Protein 2W8X (pdb70)

CATH classification: 4.10.410.10

Sequence (138 aa):
FNCNKREGPCSQRSSLCECDPNLQLGRHSDQLWHYNLRTNRRCERGGYRRDNCNSHSSSSSGACVMACERIHHHHHHFNCNKREGPCSQRSLCECDPNLQLGRHSDDQLWHYNLRTNRCERGGYRDNCNSHSSSSGACVMACERI

B-factor: mean 17.54, std 9.81, range [2.0, 58.91]

Organism: Rhipicephalus appendiculatus (NCBI:txid34631)

Solvent-accessible surface area: 7976 Å² total; per-residue (Å²): 128,54,23,31,30,149,139,9,93,18,50,76,120,0,36,1,35,3,71,30,114,81,137,47,36,193,94,8,102,116,6,46,35,1,50,90,228,71,26,110,14,79,185,7,3,42,66,12,0,0,0,6,13,11,8,40,10,6,0,46,15,19,0,37,148,48,13,112,146,114,78,216,126,50,21,23,27,135,129,9,70,19,53,86,131,0,37,18,88,2,72,28,11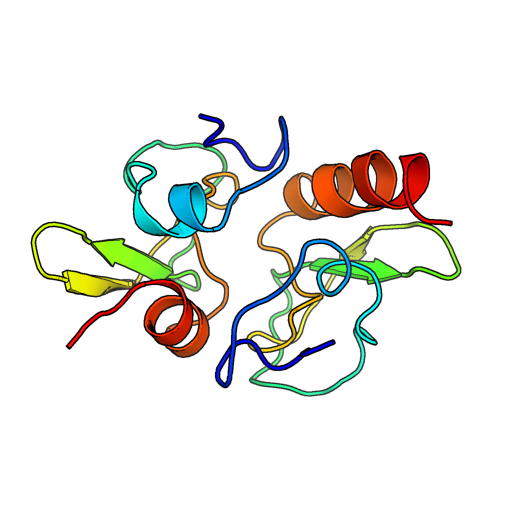1,74,141,44,35,167,91,33,90,70,6,50,28,16,35,116,222,74,17,134,19,68,142,4,2,44,86,11,0,0,1,5,13,7,13,47,17,5,0,65,84,38,12,56,168,212

Foldseek 3Di:
DDFFQVVDDADLCQLAPFDQPPQRADKDQQKWFHDNVVLAIDTIGHPGTSRIHNHRVRSCCSGSNPCVVDPD/DDFFQVPDDADLCQLAPPDQPPQHADKDQQKWFADPVVLAIDGMGRVGTSRIHNHRVRSCVSTRDD

InterPro domains:
  IPR036880 Pancreatic trypsin inhibitor Kunitz domain superfamily [G3DSA:4.10.410.10] (34-98)
  IPR036880 Pancreatic trypsin inhibitor Kunitz domain superfamily [SSF57362] (46-97)

Radius of gyration: 13.28 Å; Cα contacts (8 Å, |Δi|>4): 392; chains: 2; bounding box: 31×29×38 Å

Nearest PDB structures (foldseek):
  2w8x-assembly1_A  TM=1.014E+00  e=1.067E-16  Rhipicephalus appendiculatus
  2w8x-assembly1_B  TM=9.863E-01  e=1.102E-13  Rhipicephalus appendiculatus
  5ezd-assembly2_B  TM=7.928E-01  e=6.388E-03  Homo sapiens
  8vc3-assembly1_A  TM=6.195E-01  e=8.890E-03  Dendroaspis angusticeps
  2w8x-assembly1_B  TM=1.015E+00  e=1.297E-15  Rhipicephalus appendiculatus

Structure (mmCIF, N/CA/C/O backbone):
data_2W8X
#
_entry.id   2W8X
#
_cell.length_a   57.349
_cell.length_b   65.687
_cell.length_c   38.472
_cell.angle_alpha   90.00
_cell.angle_beta   90.00
_cell.angle_gamma   90.00
#
_symmetry.space_group_name_H-M   'P 21 21 2'
#
loop_
_entity.id
_entity.type
_entity.pdbx_description
1 polymer 'ION-CHANNEL MODULATOR RAKLP'
2 non-polymer GLYCEROL
3 non-polymer 'ACETATE ION'
4 non-polymer IMIDAZOLE
5 water water
#
loop_
_atom_site.group_PDB
_atom_site.id
_atom_site.type_symbol
_atom_site.label_atom_id
_atom_site.label_alt_id
_atom_site.label_comp_id
_atom_site.label_asym_id
_atom_site.label_entity_id
_atom_site.label_seq_id
_atom_site.pdbx_PDB_ins_code
_atom_site.Cartn_x
_atom_site.Cartn_y
_atom_site.Cartn_z
_atom_site.occupancy
_atom_site.B_iso_or_equiv
_atom_site.auth_seq_id
_atom_site.auth_comp_id
_atom_site.auth_asym_id
_atom_site.auth_atom_id
_atom_site.pdbx_PDB_model_num
ATOM 1 N N . PHE A 1 1 ? 19.457 -5.106 -11.940 1.00 23.12 11 PHE A N 1
ATOM 2 C CA . PHE A 1 1 ? 19.741 -4.059 -10.933 1.00 21.28 11 PHE A CA 1
ATOM 3 C C . PHE A 1 1 ? 19.019 -4.381 -9.605 1.00 18.63 11 PHE A C 1
ATOM 4 O O . PHE A 1 1 ? 18.022 -5.090 -9.546 1.00 18.21 11 PHE A O 1
ATOM 12 N N . ASN A 1 2 ? 19.554 -3.818 -8.545 1.00 16.50 12 ASN A N 1
ATOM 13 C CA . ASN A 1 2 ? 18.943 -3.914 -7.209 1.00 13.71 12 ASN A CA 1
ATOM 14 C C . ASN A 1 2 ? 17.673 -3.098 -7.116 1.00 12.42 12 ASN A C 1
ATOM 15 O O . ASN A 1 2 ? 17.614 -1.984 -7.634 1.00 12.70 12 ASN A O 1
ATOM 20 N N . CYS A 1 3 ? 16.687 -3.645 -6.418 1.00 10.68 13 CYS A N 1
ATOM 21 C CA . CYS A 1 3 ? 15.465 -2.944 -6.058 1.00 10.80 13 CYS A CA 1
ATOM 22 C C . CYS A 1 3 ? 15.212 -2.790 -4.555 1.00 10.28 13 CYS A C 1
ATOM 23 O O . CYS A 1 3 ? 14.222 -2.183 -4.171 1.00 9.93 13 CYS A O 1
ATOM 26 N N . ASN A 1 4 ? 16.046 -3.412 -3.719 1.00 9.91 14 ASN A N 1
ATOM 27 C CA . ASN A 1 4 ? 15.859 -3.384 -2.273 1.00 9.78 14 ASN A CA 1
ATOM 28 C C . ASN A 1 4 ? 16.808 -2.342 -1.672 1.00 10.91 14 ASN A C 1
ATOM 29 O O . ASN A 1 4 ? 18.012 -2.588 -1.567 1.00 10.79 14 ASN A O 1
ATOM 34 N N . LYS A 1 5 ? 16.226 -1.202 -1.295 1.00 11.51 15 LYS A N 1
ATOM 35 C CA . LYS A 1 5 ? 16.953 -0.087 -0.683 1.00 13.13 15 LYS A CA 1
ATOM 36 C C . LYS A 1 5 ? 17.682 -0.410 0.580 1.00 13.99 15 LYS A C 1
ATOM 37 O O . LYS A 1 5 ? 18.623 0.304 0.941 1.00 14.00 15 LYS A O 1
ATOM 43 N N . ARG A 1 6 ? 17.214 -1.427 1.302 1.00 14.93 16 ARG A N 1
ATOM 44 C CA . ARG A 1 6 ? 17.871 -1.859 2.540 1.00 17.80 16 ARG A CA 1
ATOM 45 C C . ARG A 1 6 ? 19.091 -2.650 2.298 1.00 18.13 16 ARG A C 1
ATOM 46 O O . ARG A 1 6 ? 19.945 -2.732 3.192 1.00 21.28 16 ARG A O 1
ATOM 54 N N . GLU A 1 7 ? 19.182 -3.294 1.139 1.00 16.65 17 GLU A N 1
ATOM 55 C CA . GLU A 1 7 ? 20.262 -4.234 0.871 1.00 17.72 17 GLU A CA 1
ATOM 56 C C . GLU A 1 7 ? 21.347 -3.714 -0.081 1.00 17.32 17 GLU A C 1
ATOM 57 O O . GLU A 1 7 ? 22.456 -4.284 -0.160 1.00 19.72 17 GLU A O 1
ATOM 63 N N . GLY A 1 8 ? 21.096 -2.594 -0.752 1.00 16.57 18 GLY A N 1
ATOM 64 C CA . GLY A 1 8 ? 22.055 -1.995 -1.645 1.00 16.85 18 GLY A CA 1
ATOM 65 C C . GLY A 1 8 ? 21.592 -0.679 -2.229 1.00 17.41 18 GLY A C 1
ATOM 66 O O . GLY A 1 8 ? 20.502 -0.248 -1.940 1.00 16.13 18 GLY A O 1
ATOM 67 N N . PRO A 1 9 ? 22.440 -0.033 -3.029 1.00 19.16 19 PRO A N 1
ATOM 68 C CA . PRO A 1 9 ? 22.070 1.244 -3.591 1.00 19.39 19 PRO A CA 1
ATOM 69 C C . PRO A 1 9 ? 21.071 1.137 -4.708 1.00 17.42 19 PRO A C 1
ATOM 70 O O . PRO A 1 9 ? 20.850 0.058 -5.261 1.00 17.89 19 PRO A O 1
ATOM 74 N N . CYS A 1 10 ? 20.464 2.277 -5.017 1.00 15.94 20 CYS A N 1
ATOM 75 C CA . CYS A 1 10 ? 19.503 2.358 -6.082 1.00 15.55 20 CYS A CA 1
ATOM 76 C C . CYS A 1 10 ? 20.090 3.133 -7.209 1.00 15.89 20 CYS A C 1
ATOM 77 O O . CYS A 1 10 ? 20.355 4.328 -7.084 1.00 17.62 20 CYS A O 1
ATOM 80 N N . SER A 1 11 ? 20.228 2.480 -8.337 1.00 15.34 21 SER A N 1
ATOM 81 C CA . SER A 1 11 ? 20.661 3.165 -9.549 1.00 16.15 21 SER A CA 1
ATOM 82 C C . SER A 1 11 ? 19.565 4.066 -10.086 1.00 16.47 21 SER A C 1
ATOM 83 O O . SER A 1 11 ? 18.389 3.923 -9.747 1.00 14.35 21 SER A O 1
ATOM 86 N N . GLN A 1 12 ? 19.937 4.963 -11.004 1.00 17.64 22 GLN A N 1
ATOM 87 C CA . GLN A 1 12 ? 18.946 5.824 -11.619 1.00 17.91 22 GLN A CA 1
ATOM 88 C C . GLN A 1 12 ? 17.886 5.007 -12.375 1.00 17.44 22 GLN A C 1
ATOM 89 O O . GLN A 1 12 ? 16.697 5.367 -12.344 1.00 17.85 22 GLN A O 1
ATOM 95 N N . ARG A 1 13 ? 18.270 3.865 -12.976 1.00 15.67 23 ARG A N 1
ATOM 96 C CA . ARG A 1 13 ? 17.317 2.976 -13.619 1.00 15.26 23 ARG A CA 1
ATOM 97 C C . ARG A 1 13 ? 16.338 2.343 -12.602 1.00 13.19 23 ARG A C 1
ATOM 98 O O . ARG A 1 13 ? 15.152 2.262 -12.873 1.00 13.36 23 ARG A O 1
ATOM 106 N N A SER A 1 14 ? 16.849 1.924 -11.453 0.50 11.57 24 SER A N 1
ATOM 107 N N B SER A 1 14 ? 16.863 1.903 -11.457 0.50 12.62 24 SER A N 1
ATOM 108 C CA A SER A 1 14 ? 16.050 1.214 -10.471 0.50 10.14 24 SER A CA 1
ATOM 109 C CA B SER A 1 14 ? 16.080 1.237 -10.412 0.50 12.13 24 SER A CA 1
ATOM 110 C C A SER A 1 14 ? 14.921 2.080 -9.905 0.50 9.91 24 SER A C 1
ATOM 111 C C B SER A 1 14 ? 14.911 2.085 -9.941 0.50 10.96 24 SER A C 1
ATOM 112 O O A SER A 1 14 ? 13.881 1.561 -9.529 0.50 9.68 24 SER A O 1
ATOM 113 O O B SER A 1 14 ? 13.849 1.563 -9.635 0.50 10.59 24 SER A O 1
ATOM 118 N N . LEU A 1 15 ? 15.134 3.396 -9.861 1.00 9.94 25 LEU A N 1
ATOM 119 C CA . LEU A 1 15 ? 14.112 4.351 -9.409 1.00 9.98 25 LEU A CA 1
ATOM 120 C C . LEU A 1 15 ? 12.814 4.270 -10.212 1.00 9.71 25 LEU A C 1
ATOM 121 O O . LEU A 1 15 ? 11.743 4.611 -9.717 1.00 9.55 25 LEU A O 1
ATOM 126 N N . CYS A 1 16 ? 12.916 3.838 -11.465 1.00 10.23 26 CYS A N 1
ATOM 127 C CA . CYS A 1 16 ? 11.821 3.891 -12.402 1.00 10.23 26 CYS A CA 1
ATOM 128 C C . CYS A 1 16 ? 11.408 2.524 -12.961 1.00 11.00 26 CYS A C 1
ATOM 129 O O . CYS A 1 16 ? 10.242 2.335 -13.335 1.00 12.37 26 CYS A O 1
ATOM 132 N N . GLU A 1 17 ? 12.345 1.575 -12.993 1.00 11.06 27 GLU A N 1
ATOM 133 C CA . GLU A 1 17 ? 12.119 0.275 -13.600 1.00 11.72 27 GLU A CA 1
ATOM 134 C C . GLU A 1 17 ? 11.827 -0.851 -12.588 1.00 11.48 27 GLU A C 1
ATOM 135 O O . GLU A 1 17 ? 11.331 -1.915 -12.966 1.00 12.01 27 GLU A O 1
ATOM 141 N N . CYS A 1 18 ? 12.167 -0.649 -11.319 1.00 10.01 28 CYS A N 1
ATOM 142 C CA . CYS A 1 18 ? 11.747 -1.593 -10.284 1.00 9.87 28 CYS A CA 1
ATOM 143 C C . CYS A 1 18 ? 10.234 -1.672 -10.246 1.00 10.02 28 CYS A C 1
ATOM 144 O O . CYS A 1 18 ? 9.579 -0.652 -10.314 1.00 10.75 28 CYS A O 1
ATOM 147 N N . ASP A 1 19 ? 9.684 -2.878 -10.155 1.00 9.40 29 ASP A N 1
ATOM 148 C CA . ASP A 1 19 ? 8.238 -3.065 -10.061 1.00 9.93 29 ASP A CA 1
ATOM 149 C C . ASP A 1 19 ? 7.730 -2.395 -8.805 1.00 9.80 29 ASP A C 1
ATOM 150 O O . ASP A 1 19 ? 8.117 -2.775 -7.712 1.00 9.58 29 ASP A O 1
ATOM 155 N N . PRO A 1 20 ? 6.862 -1.372 -8.954 1.00 10.37 30 PRO A N 1
ATOM 156 C CA . PRO A 1 20 ? 6.420 -0.624 -7.765 1.00 10.96 30 PRO A CA 1
ATOM 157 C C . PRO A 1 20 ? 5.544 -1.407 -6.811 1.00 10.69 30 PRO A C 1
ATOM 158 O O . PRO A 1 20 ? 5.363 -1.006 -5.659 1.00 11.21 30 PRO A O 1
ATOM 162 N N . ASN A 1 21 ? 5.042 -2.551 -7.275 1.00 11.22 31 ASN A N 1
ATOM 163 C CA . ASN A 1 21 ? 4.240 -3.442 -6.473 1.00 11.50 31 ASN A CA 1
ATOM 164 C C . ASN A 1 21 ? 5.049 -4.409 -5.630 1.00 11.11 31 ASN A C 1
ATOM 165 O O . ASN A 1 21 ? 4.452 -5.139 -4.820 1.00 12.57 31 ASN A O 1
ATOM 170 N N . LEU A 1 22 ? 6.394 -4.434 -5.789 1.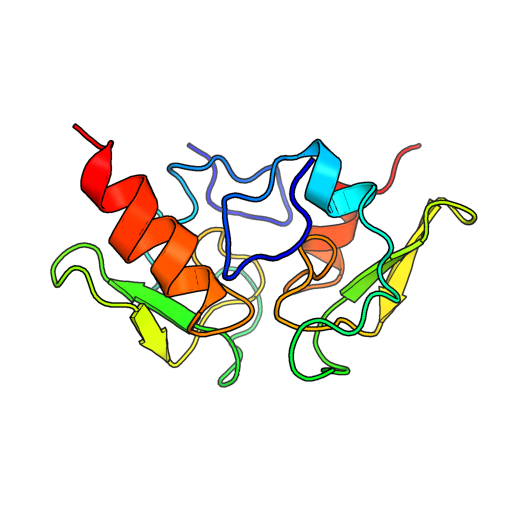00 10.29 32 LEU A N 1
ATOM 171 C CA . LEU A 1 22 ? 7.230 -5.271 -4.947 1.00 10.43 32 LEU A CA 1
ATOM 172 C C . LEU A 1 22 ? 7.177 -4.755 -3.500 1.00 9.93 32 LEU A C 1
ATOM 173 O O . LEU A 1 22 ? 7.534 -3.599 -3.222 1.00 9.82 32 LEU A O 1
ATOM 178 N N . GLN A 1 23 ? 6.747 -5.616 -2.597 1.00 9.84 33 GLN A N 1
ATOM 179 C CA . GLN A 1 23 ? 6.401 -5.279 -1.207 1.00 10.98 33 GLN A CA 1
ATOM 180 C C . GLN A 1 23 ? 7.632 -5.316 -0.321 1.00 10.43 33 GLN A C 1
ATOM 181 O O . GLN A 1 23 ? 7.767 -6.110 0.611 1.00 11.80 33 GLN A O 1
ATOM 187 N N . LEU A 1 24 ? 8.554 -4.409 -0.641 1.00 10.43 34 LEU A N 1
ATOM 188 C CA . LEU A 1 24 ? 9.808 -4.270 0.066 1.00 10.62 34 LEU A CA 1
ATOM 189 C C . LEU A 1 24 ? 9.686 -3.136 1.080 1.00 10.49 34 LEU A C 1
ATOM 190 O O . LEU A 1 24 ? 9.597 -1.949 0.700 1.00 10.38 34 LEU A O 1
ATOM 195 N N . GLY A 1 25 ? 9.647 -3.513 2.353 1.00 10.74 35 GLY A N 1
ATOM 196 C CA . GLY A 1 25 ? 9.343 -2.595 3.422 1.00 10.99 35 GLY A CA 1
ATOM 197 C C . GLY A 1 25 ? 7.876 -2.259 3.530 1.00 11.20 35 GLY A C 1
ATOM 198 O O . GLY A 1 25 ? 7.033 -2.681 2.705 1.00 13.17 35 GLY A O 1
ATOM 199 N N . ARG A 1 26 ? 7.549 -1.511 4.561 1.00 11.03 36 ARG A N 1
ATOM 200 C CA . ARG A 1 26 ? 6.149 -1.178 4.833 1.00 11.87 36 ARG A CA 1
ATOM 201 C C . ARG A 1 26 ? 5.608 -0.204 3.786 1.00 10.38 36 ARG A C 1
ATOM 202 O O . ARG A 1 26 ? 6.316 0.687 3.316 1.00 10.47 36 ARG A O 1
ATOM 210 N N . HIS A 1 27 ? 4.354 -0.379 3.424 1.00 9.85 37 HIS A N 1
ATOM 211 C CA . HIS A 1 27 ? 3.675 0.550 2.563 1.00 9.07 37 HIS A CA 1
ATOM 212 C C . HIS A 1 27 ? 3.514 1.904 3.252 1.00 9.01 37 HIS A C 1
ATOM 213 O O . HIS A 1 27 ? 3.257 1.975 4.460 1.00 10.43 37 HIS A O 1
ATOM 220 N N . SER A 1 28 ? 3.613 2.965 2.467 1.00 8.70 38 SER A N 1
ATOM 221 C CA . SER A 1 28 ? 3.247 4.324 2.895 1.00 9.65 38 SER A CA 1
ATOM 222 C C . SER A 1 28 ? 2.351 5.005 1.889 1.00 9.78 38 SER A C 1
ATOM 223 O O . SER A 1 28 ? 2.671 5.072 0.696 1.00 10.31 38 SER A O 1
ATOM 226 N N . ASP A 1 29 ? 1.230 5.544 2.369 1.00 10.66 39 ASP A N 1
ATOM 227 C CA . ASP A 1 29 ? 0.306 6.249 1.486 1.00 10.99 39 ASP A CA 1
ATOM 228 C C . ASP A 1 29 ? 0.927 7.525 0.943 1.00 10.35 39 ASP A C 1
ATOM 229 O O . ASP A 1 29 ? 0.554 7.975 -0.13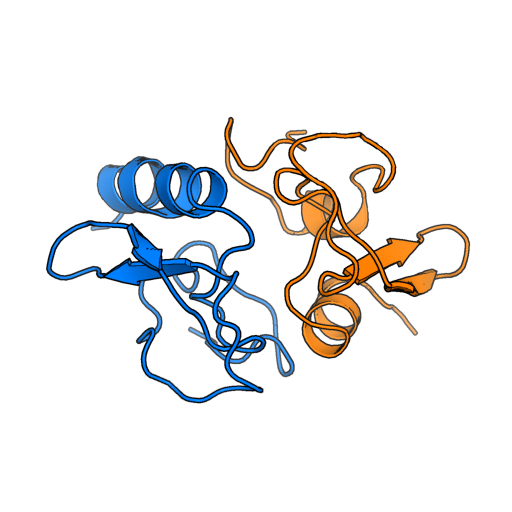8 1.00 11.85 39 ASP A O 1
ATOM 234 N N . GLN A 1 30 ? 1.860 8.121 1.695 1.00 10.49 40 GLN A N 1
ATOM 235 C CA . GLN A 1 30 ? 2.403 9.434 1.353 1.00 10.74 40 GLN A CA 1
ATOM 236 C C . GLN A 1 30 ? 3.604 9.400 0.413 1.00 9.29 40 GLN A C 1
ATOM 237 O O . GLN A 1 30 ? 4.070 10.455 -0.046 1.00 11.44 40 GLN A O 1
ATOM 243 N N . LEU A 1 31 ? 4.114 8.200 0.132 1.00 8.19 41 LEU A N 1
ATOM 244 C CA . LEU A 1 31 ? 5.136 8.046 -0.896 1.00 8.10 41 LEU A CA 1
ATOM 245 C C . LEU A 1 31 ? 4.454 8.003 -2.264 1.00 8.88 41 LEU A C 1
ATOM 246 O O . LEU A 1 31 ? 3.245 7.895 -2.344 1.00 10.24 41 LEU A O 1
ATOM 251 N N . TRP A 1 32 ? 5.258 8.085 -3.324 1.00 9.10 42 TRP A N 1
ATOM 252 C CA . TRP A 1 32 ? 4.821 7.958 -4.704 1.00 8.66 42 TRP A CA 1
ATOM 253 C C . TRP A 1 32 ? 5.624 6.875 -5.426 1.00 7.75 42 TRP A C 1
ATOM 254 O O . TRP A 1 32 ? 6.721 6.492 -4.988 1.00 8.62 42 TRP A O 1
ATOM 265 N N . HIS A 1 33 ? 5.093 6.388 -6.544 1.00 7.75 43 HIS A N 1
ATOM 266 C CA . HIS A 1 33 ? 5.785 5.413 -7.364 1.00 8.44 43 HIS A CA 1
ATOM 267 C C . HIS A 1 33 ? 5.570 5.739 -8.821 1.00 8.35 43 HIS A C 1
ATOM 268 O O . HIS A 1 33 ? 4.584 6.381 -9.203 1.00 10.41 43 HIS A O 1
ATOM 275 N N . TYR A 1 34 ? 6.487 5.265 -9.639 1.00 8.35 44 TYR A N 1
ATOM 276 C CA . TYR A 1 34 ? 6.382 5.426 -11.080 1.00 8.34 44 TYR A CA 1
ATOM 277 C C . TYR A 1 34 ? 5.797 4.192 -11.755 1.00 9.45 44 TYR A C 1
ATOM 278 O O . TYR A 1 34 ? 6.254 3.070 -11.505 1.00 10.36 44 TYR A O 1
ATOM 287 N N . ASN A 1 35 ? 4.806 4.425 -12.635 1.00 10.42 45 ASN A N 1
ATOM 288 C CA . ASN A 1 35 ? 4.206 3.386 -13.495 1.00 11.69 45 ASN A CA 1
ATOM 289 C C . ASN A 1 35 ? 4.829 3.536 -14.870 1.00 13.13 45 ASN A C 1
ATOM 290 O O . ASN A 1 35 ? 4.504 4.460 -15.642 1.00 13.36 45 ASN A O 1
ATOM 295 N N . LEU A 1 36 ? 5.748 2.619 -15.175 1.00 15.32 46 LEU A N 1
ATOM 296 C CA . LEU A 1 36 ? 6.514 2.651 -16.398 1.00 16.57 46 LEU A CA 1
ATOM 297 C C . LEU A 1 36 ? 5.599 2.440 -17.609 1.00 17.97 46 LEU A C 1
ATOM 298 O O . LEU A 1 36 ? 5.823 3.064 -18.652 1.00 19.12 46 LEU A O 1
ATOM 303 N N . ARG A 1 37 ? 4.555 1.635 -17.463 1.00 18.70 47 ARG A N 1
ATOM 304 C CA . ARG A 1 37 ? 3.648 1.344 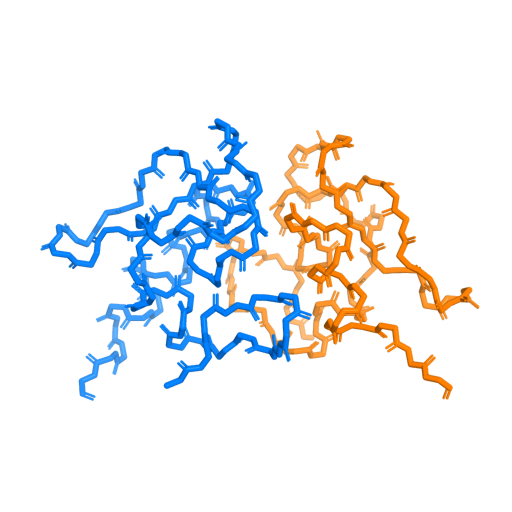-18.613 1.00 19.88 47 ARG A CA 1
ATOM 305 C C . ARG A 1 37 ? 2.880 2.589 -19.071 1.00 19.62 47 ARG A C 1
ATOM 306 O O . ARG A 1 37 ? 2.705 2.821 -20.276 1.00 21.09 47 ARG A O 1
ATOM 314 N N . THR A 1 38 ? 2.462 3.416 -18.127 1.00 17.10 48 THR A N 1
ATOM 315 C CA . THR A 1 38 ? 1.733 4.649 -18.415 1.00 16.43 48 THR A CA 1
ATOM 316 C C . THR A 1 38 ? 2.585 5.930 -18.414 1.00 15.67 48 THR A C 1
ATOM 317 O O . THR A 1 38 ? 2.071 7.012 -18.764 1.00 17.21 48 THR A O 1
ATOM 321 N N . ASN A 1 39 ? 3.867 5.814 -18.041 1.00 14.48 49 ASN A N 1
ATOM 322 C CA . ASN A 1 39 ? 4.759 6.967 -17.859 1.00 13.63 49 ASN A CA 1
ATOM 323 C C . ASN A 1 39 ? 4.127 8.005 -16.932 1.00 13.61 49 ASN A C 1
ATOM 324 O O . ASN A 1 39 ? 4.094 9.199 -17.250 1.00 13.38 49 ASN A O 1
ATOM 329 N N A ARG A 1 40 ? 3.662 7.550 -15.771 0.50 13.60 50 ARG A N 1
ATOM 330 N N B ARG A 1 40 ? 3.642 7.550 -15.777 0.50 13.70 50 ARG A N 1
ATOM 331 C CA A ARG A 1 40 ? 3.001 8.427 -14.824 0.50 13.85 50 ARG A CA 1
ATOM 332 C CA B ARG A 1 40 ? 2.979 8.426 -14.820 0.50 14.01 50 ARG A CA 1
ATOM 333 C C A ARG A 1 40 ? 3.381 8.075 -13.396 0.50 12.40 50 ARG A C 1
ATOM 334 C C B ARG A 1 40 ? 3.378 8.075 -13.397 0.50 12.49 50 ARG A C 1
ATOM 335 O O A ARG A 1 40 ? 3.425 6.897 -13.007 0.50 12.15 50 ARG A O 1
ATOM 336 O O B ARG A 1 40 ? 3.424 6.898 -13.008 0.50 12.24 50 ARG A O 1
ATOM 351 N N . CYS A 1 41 ? 3.650 9.114 -12.619 1.00 11.51 51 CYS A N 1
ATOM 352 C CA . CYS A 1 41 ? 3.838 8.984 -11.180 1.00 11.56 51 CYS A CA 1
ATOM 353 C C . CYS A 1 41 ? 2.473 8.932 -10.515 1.00 11.46 51 CYS A C 1
ATOM 354 O O . CYS A 1 41 ? 1.558 9.710 -10.839 1.00 14.70 51 CYS A O 1
ATOM 357 N N . GLU A 1 42 ? 2.339 7.992 -9.601 1.00 10.87 52 GLU A N 1
ATOM 358 C CA . GLU A 1 42 ? 1.096 7.737 -8.897 1.00 10.82 52 GLU A CA 1
ATOM 359 C C . GLU A 1 42 ? 1.330 7.622 -7.399 1.00 9.67 52 GLU A C 1
ATOM 360 O O . GLU A 1 42 ? 2.435 7.447 -6.935 1.00 9.65 52 GLU A O 1
ATOM 366 N N . ARG A 1 43 ? 0.247 7.716 -6.639 1.00 9.32 53 ARG A N 1
ATOM 367 C CA . ARG A 1 43 ? 0.324 7.704 -5.211 1.00 9.39 53 ARG A CA 1
ATOM 368 C C . ARG A 1 43 ? 0.613 6.325 -4.637 1.00 8.63 53 ARG A C 1
ATOM 369 O O . ARG A 1 43 ? 0.150 5.305 -5.186 1.00 9.22 53 ARG A O 1
ATOM 377 N N . GLY A 1 44 ? 1.293 6.330 -3.483 1.00 8.30 54 GLY A N 1
ATOM 378 C CA . GLY A 1 44 ? 1.640 5.149 -2.706 1.00 7.03 54 GLY A CA 1
ATOM 379 C C . GLY A 1 44 ? 3.021 4.647 -3.055 1.00 7.14 54 GLY A C 1
ATOM 380 O O . GLY A 1 44 ? 3.491 4.759 -4.199 1.00 8.43 54 GLY A O 1
ATOM 381 N N . GLY A 1 45 ? 3.680 4.054 -2.073 1.00 7.56 55 GLY A N 1
ATOM 382 C CA . GLY A 1 45 ? 4.944 3.319 -2.347 1.00 8.03 55 GLY A CA 1
ATOM 383 C C . GLY A 1 45 ? 5.352 2.476 -1.172 1.00 8.06 55 GLY A C 1
ATOM 384 O O . GLY A 1 45 ? 4.930 2.736 -0.042 1.00 9.60 55 GLY A O 1
ATOM 385 N N . TYR A 1 46 ? 6.186 1.463 -1.438 1.00 8.08 56 TYR A N 1
ATOM 386 C CA . TYR A 1 46 ? 6.789 0.640 -0.401 1.00 7.90 56 TYR A CA 1
ATOM 387 C C . TYR A 1 46 ? 8.152 1.209 -0.031 1.00 7.99 56 TYR A C 1
ATOM 388 O O . TYR A 1 46 ? 8.997 1.457 -0.904 1.00 8.55 56 TYR A O 1
ATOM 397 N N A ARG A 1 47 ? 8.367 1.386 1.272 0.50 8.47 57 ARG A N 1
ATOM 398 N N B ARG A 1 47 ? 8.385 1.432 1.253 0.50 8.36 57 ARG A N 1
ATOM 399 C CA A ARG A 1 47 ? 9.463 2.209 1.810 0.50 8.61 57 ARG A CA 1
ATOM 400 C CA B ARG A 1 47 ? 9.478 2.318 1.649 0.50 8.49 57 ARG A CA 1
ATOM 401 C C A ARG A 1 47 ? 10.867 1.741 1.439 0.50 8.39 57 ARG A C 1
ATOM 402 C C B ARG A 1 47 ? 10.892 1.747 1.462 0.50 8.32 57 ARG A C 1
ATOM 403 O O A ARG A 1 47 ? 11.802 2.546 1.412 0.50 9.27 57 ARG A O 1
ATOM 404 O O B ARG A 1 47 ? 11.862 2.499 1.569 0.50 9.15 57 ARG A O 1
ATOM 419 N N . ASP A 1 48 ? 11.030 0.447 1.201 1.00 7.99 58 ASP A N 1
ATOM 420 C CA . ASP A 1 48 ? 12.327 -0.104 0.881 1.00 8.28 58 ASP A CA 1
ATOM 421 C C . ASP A 1 48 ? 12.464 -0.547 -0.588 1.00 8.46 58 ASP A C 1
ATOM 422 O O . ASP A 1 48 ? 13.439 -1.226 -0.956 1.00 9.92 58 ASP A O 1
ATOM 427 N N . ASN A 1 49 ? 11.524 -0.134 -1.431 1.00 7.86 59 ASN A N 1
ATOM 428 C CA . ASN A 1 49 ? 11.590 -0.379 -2.865 1.00 7.56 59 ASN A CA 1
ATOM 429 C C . ASN A 1 49 ? 12.289 0.797 -3.526 1.00 7.25 59 ASN A C 1
ATOM 430 O O . ASN A 1 49 ? 11.936 1.950 -3.265 1.00 8.56 59 ASN A O 1
ATOM 435 N N . CYS A 1 50 ? 13.281 0.534 -4.378 1.00 7.67 60 CYS A N 1
ATOM 436 C CA . CYS A 1 50 ? 13.960 1.635 -5.080 1.00 8.16 60 CYS A CA 1
ATOM 437 C C . CYS A 1 50 ? 12.980 2.541 -5.853 1.00 7.41 60 CYS A C 1
ATOM 438 O O . CYS A 1 50 ? 13.213 3.746 -5.980 1.00 8.43 60 CYS A O 1
ATOM 441 N N . ASN A 1 51 ? 11.890 1.964 -6.361 1.00 7.70 61 ASN A N 1
ATOM 442 C CA . ASN A 1 51 ? 10.824 2.733 -6.975 1.00 7.99 61 ASN A CA 1
ATOM 443 C C . ASN A 1 51 ? 9.806 3.148 -5.923 1.00 8.29 61 ASN A C 1
ATOM 444 O O . ASN A 1 51 ? 8.693 2.625 -5.827 1.00 9.50 61 ASN A O 1
ATOM 449 N N . SER A 1 52 ? 10.256 4.081 -5.090 1.00 7.82 62 SER A N 1
ATOM 450 C CA . SER A 1 52 ? 9.418 4.774 -4.081 1.00 7.87 62 SER A CA 1
ATOM 451 C C . SER A 1 52 ? 10.055 6.130 -3.911 1.00 8.45 62 SER A C 1
ATOM 452 O O . SER A 1 52 ? 11.293 6.240 -3.850 1.00 10.65 62 SER A O 1
ATOM 455 N N . HIS A 1 53 ? 9.220 7.152 -3.915 1.00 7.28 63 HIS A N 1
ATOM 456 C CA . HIS A 1 53 ? 9.670 8.546 -4.051 1.00 8.22 63 HIS A CA 1
ATOM 457 C C . HIS A 1 53 ? 9.021 9.408 -2.986 1.00 8.57 63 HIS A C 1
ATOM 458 O O . HIS A 1 53 ? 7.873 9.184 -2.619 1.00 9.57 63 HIS A O 1
ATOM 465 N N A SER A 1 54 ? 9.762 10.397 -2.484 0.50 8.47 64 SER A N 1
ATOM 466 N N B SER A 1 54 ? 9.781 10.379 -2.477 0.50 9.16 64 SER A N 1
ATOM 467 C CA A SER A 1 54 ? 9.293 11.214 -1.368 0.50 8.38 64 SER A CA 1
ATOM 468 C CA B SER A 1 54 ? 9.347 11.187 -1.347 0.50 9.72 64 SER A CA 1
ATOM 469 C C A SER A 1 54 ? 8.248 12.273 -1.704 0.50 9.40 64 SER A C 1
ATOM 470 C C B SER A 1 54 ? 8.295 12.279 -1.694 0.50 10.08 64 SER A C 1
ATOM 471 O O A SER A 1 54 ? 7.583 12.799 -0.811 0.50 9.94 64 SER A O 1
ATOM 472 O O B SER A 1 54 ? 7.653 12.817 -0.790 0.50 10.56 64 SER A O 1
ATOM 477 N N . SER A 1 55 ? 8.118 12.592 -2.984 1.00 10.55 65 SER A N 1
ATOM 478 C CA . SER A 1 55 ? 7.104 13.543 -3.459 1.00 10.62 65 SER A CA 1
ATOM 479 C C . SER A 1 55 ? 6.760 13.274 -4.911 1.00 11.42 65 SER A C 1
ATOM 480 O O . SER A 1 55 ? 7.509 12.612 -5.621 1.00 11.25 65 SER A O 1
ATOM 483 N N A SER A 1 56 ? 5.626 13.815 -5.365 0.50 11.38 66 SER A N 1
ATOM 484 N N B SER A 1 56 ? 5.626 13.817 -5.338 0.50 11.36 66 SER A N 1
ATOM 485 C CA A SER A 1 56 ? 5.241 13.726 -6.772 0.50 11.20 66 SER A CA 1
ATOM 486 C CA B SER A 1 56 ? 5.220 13.774 -6.724 0.50 11.09 66 SER A CA 1
ATOM 487 C C A SER A 1 56 ? 6.289 14.402 -7.645 0.50 11.48 66 SER A C 1
ATOM 488 C C B SER A 1 56 ? 6.295 14.391 -7.610 0.50 11.44 66 SER A C 1
ATOM 489 O O A SER A 1 56 ? 6.671 13.864 -8.677 0.50 11.63 66 SER A O 1
ATOM 490 O O B SER A 1 56 ? 6.700 13.805 -8.608 0.50 11.56 66 SER A O 1
ATOM 495 N N . GLY A 1 57 ? 6.779 15.563 -7.225 1.00 11.87 67 GLY A N 1
ATOM 496 C CA . GLY A 1 57 ? 7.785 16.254 -8.013 1.00 11.57 67 GLY A CA 1
ATOM 497 C C . GLY A 1 57 ? 9.094 15.525 -8.181 1.00 11.25 67 GLY A C 1
ATOM 498 O O . GLY A 1 57 ? 9.722 15.582 -9.249 1.00 11.41 67 GLY A O 1
ATOM 499 N N . ALA A 1 58 ? 9.515 14.826 -7.131 1.00 10.92 68 ALA A N 1
ATOM 500 C CA . ALA A 1 58 ? 10.718 13.990 -7.177 1.00 10.92 68 ALA A CA 1
ATOM 501 C C . ALA A 1 58 ? 10.538 12.868 -8.204 1.00 11.24 68 ALA A C 1
ATOM 502 O O . ALA A 1 58 ? 11.430 12.600 -9.013 1.00 10.54 68 ALA A O 1
ATOM 504 N N . CYS A 1 59 ? 9.376 12.218 -8.162 1.00 10.88 69 CYS A N 1
ATOM 505 C CA . CYS A 1 59 ? 9.070 11.141 -9.083 1.00 10.31 69 CYS A CA 1
ATOM 506 C C . CYS A 1 59 ? 8.993 11.643 -10.525 1.00 10.09 69 CYS A C 1
ATOM 507 O O . CYS A 1 59 ? 9.528 11.017 -11.468 1.00 10.53 69 CYS A O 1
ATOM 510 N N . VAL A 1 60 ? 8.334 12.782 -10.705 1.00 9.99 70 VAL A N 1
ATOM 511 C CA . VAL A 1 60 ? 8.170 13.359 -12.025 1.00 10.76 70 VAL A CA 1
ATOM 512 C C . VAL A 1 60 ? 9.540 13.651 -12.638 1.00 10.24 70 VAL A C 1
ATOM 513 O O . VAL A 1 60 ? 9.812 13.271 -13.782 1.00 11.38 70 VAL A O 1
ATOM 517 N N . MET A 1 61 ? 10.400 14.321 -11.890 1.00 10.42 71 MET A N 1
ATOM 518 C CA . MET A 1 61 ? 11.728 14.625 -12.384 1.00 11.11 71 MET A CA 1
ATOM 519 C C . MET A 1 61 ? 12.565 13.388 -12.674 1.00 10.60 71 MET A C 1
ATOM 520 O O . MET A 1 61 ? 13.124 13.257 -13.771 1.00 11.52 71 MET A O 1
ATOM 525 N N . ALA A 1 62 ? 12.654 12.464 -11.726 1.00 10.71 72 ALA A N 1
ATOM 526 C CA . ALA A 1 62 ? 13.501 11.301 -11.929 1.00 10.92 72 ALA A CA 1
ATOM 527 C C . ALA A 1 62 ? 13.013 10.395 -13.050 1.00 9.59 72 ALA A C 1
ATOM 528 O O . ALA A 1 62 ? 13.829 9.784 -13.756 1.00 11.66 72 ALA A O 1
ATOM 530 N N . CYS A 1 63 ? 11.701 10.257 -13.201 1.00 9.04 73 CYS A N 1
ATOM 531 C CA . CYS A 1 63 ? 11.146 9.214 -14.050 1.00 8.97 73 CYS A CA 1
ATOM 532 C C . CYS A 1 63 ? 10.406 9.740 -15.265 1.00 9.36 73 CYS A C 1
ATOM 533 O O . CYS A 1 63 ? 10.693 9.311 -16.363 1.00 11.24 73 CYS A O 1
ATOM 536 N N . GLU A 1 64 ? 9.427 10.611 -15.079 1.00 10.22 74 GLU A N 1
ATOM 537 C CA . GLU A 1 64 ? 8.705 11.163 -16.218 1.00 10.93 74 GLU A CA 1
ATOM 538 C C . GLU A 1 64 ? 9.590 12.032 -17.091 1.00 11.76 74 GLU A C 1
ATOM 539 O O . GLU A 1 64 ? 9.330 12.132 -18.293 1.00 13.02 74 GLU A O 1
ATOM 545 N N . ARG A 1 65 ? 10.608 12.667 -16.506 1.00 12.50 75 ARG A N 1
ATOM 546 C CA . ARG A 1 65 ? 11.508 13.560 -17.238 1.00 12.81 75 ARG A CA 1
ATOM 547 C C . ARG A 1 65 ? 12.804 12.846 -17.571 1.00 12.24 75 ARG A C 1
ATOM 548 O O . ARG A 1 65 ? 13.016 12.460 -18.710 1.00 14.78 75 ARG A O 1
ATOM 556 N N . ILE A 1 66 ? 13.655 12.585 -16.591 1.00 12.05 76 ILE A N 1
ATOM 557 C CA . ILE A 1 66 ? 14.987 12.069 -16.854 1.00 12.01 76 ILE A CA 1
ATOM 558 C C . ILE A 1 66 ? 14.971 10.648 -17.437 1.00 11.54 76 ILE A C 1
ATOM 559 O O . ILE A 1 66 ? 15.489 10.419 -18.534 1.00 12.80 76 ILE A O 1
ATOM 564 N N . HIS A 1 67 ? 14.392 9.677 -16.726 1.00 11.16 77 HIS A N 1
ATOM 565 C CA . HIS A 1 67 ? 14.417 8.296 -17.204 1.00 11.87 77 HIS A CA 1
ATOM 566 C C . HIS A 1 67 ? 13.712 8.159 -18.561 1.00 12.38 77 HIS A C 1
ATOM 567 O O . HIS A 1 67 ? 14.226 7.549 -19.500 1.00 12.72 77 HIS A O 1
ATOM 574 N N . HIS A 1 68 ? 12.563 8.800 -18.694 1.00 12.21 78 HIS A N 1
ATOM 575 C CA . HIS A 1 68 ? 11.814 8.712 -19.949 1.00 12.60 78 HIS A CA 1
ATOM 576 C C . HIS A 1 68 ? 12.590 9.310 -21.129 1.00 12.61 78 HIS A C 1
ATOM 577 O O . HIS A 1 68 ? 12.465 8.844 -22.261 1.00 13.70 78 HIS A O 1
ATOM 584 N N . HIS A 1 69 ? 13.396 10.317 -20.880 1.00 13.06 79 HIS A N 1
ATOM 585 C CA . HIS A 1 69 ? 14.178 10.978 -21.926 1.00 13.43 79 HIS A CA 1
ATOM 586 C C . HIS A 1 69 ? 15.352 10.139 -22.381 1.00 14.28 79 HIS A C 1
ATOM 587 O O . HIS A 1 69 ? 15.794 10.248 -23.515 1.00 12.71 79 HIS A O 1
ATOM 594 N N . HIS A 1 70 ? 15.913 9.351 -21.466 1.00 16.14 80 HIS A N 1
ATOM 595 C CA . HIS A 1 70 ? 17.240 8.748 -21.697 1.00 18.30 80 HIS A CA 1
ATOM 596 C C . HIS A 1 70 ? 17.153 7.252 -21.879 1.00 19.42 80 HIS A C 1
ATOM 597 O O . HIS A 1 70 ? 18.001 6.634 -22.566 1.00 20.03 80 HIS A O 1
ATOM 604 N N . HIS A 1 71 ? 16.186 6.615 -21.233 1.00 20.81 81 HIS A N 1
ATOM 605 C CA . HIS A 1 71 ? 16.187 5.164 -21.201 1.00 22.19 81 HIS A CA 1
ATOM 606 C C . HIS A 1 71 ? 15.867 4.543 -22.572 1.00 23.48 81 HIS A C 1
ATOM 607 O O . HIS A 1 71 ? 14.828 4.830 -23.167 1.00 24.06 81 HIS A O 1
ATOM 614 N N . HIS A 1 72 ? 16.797 3.711 -23.045 1.00 24.43 82 HIS A N 1
ATOM 615 C CA . HIS A 1 72 ? 16.613 2.914 -24.236 1.00 26.18 82 HIS A CA 1
ATOM 616 C C . HIS A 1 72 ? 17.665 1.807 -24.273 1.00 27.44 82 HIS A C 1
ATOM 617 O O . HIS A 1 72 ? 18.543 1.715 -23.380 1.00 28.74 82 HIS A O 1
ATOM 625 N N . PHE B 1 1 ? 26.522 20.831 -6.800 1.00 30.29 11 PHE B N 1
ATOM 626 C CA . PHE B 1 1 ? 25.804 19.581 -7.124 1.00 28.66 11 PHE B CA 1
ATOM 627 C C . PHE B 1 1 ? 24.366 19.737 -6.656 1.00 25.73 11 PHE B C 1
ATOM 628 O O . PHE B 1 1 ? 24.111 20.450 -5.688 1.00 26.35 11 PH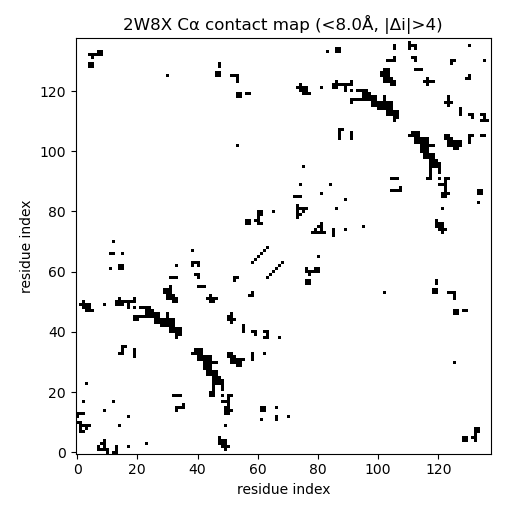E B O 1
ATOM 636 N N . ASN B 1 2 ? 23.435 19.090 -7.343 1.00 21.72 12 ASN B N 1
ATOM 637 C CA . ASN B 1 2 ? 22.016 19.388 -7.138 1.00 17.90 12 ASN B CA 1
ATOM 638 C C . ASN B 1 2 ? 21.508 18.804 -5.828 1.00 16.35 12 ASN B C 1
ATOM 639 O O . ASN B 1 2 ? 21.805 17.642 -5.544 1.00 16.25 12 ASN B O 1
ATOM 644 N N . CYS B 1 3 ? 20.717 19.591 -5.091 1.00 14.38 13 CYS B N 1
ATOM 645 C CA . CYS B 1 3 ? 20.057 19.109 -3.873 1.00 13.96 13 CYS B CA 1
ATOM 646 C C . CYS B 1 3 ? 18.537 19.149 -3.912 1.00 12.82 13 CYS B C 1
ATOM 647 O O . CYS B 1 3 ? 17.901 18.744 -2.929 1.00 12.37 13 CYS B O 1
ATOM 650 N N . ASN B 1 4 ? 17.943 19.586 -5.025 1.00 12.68 14 ASN B N 1
ATOM 651 C CA . ASN B 1 4 ? 16.495 19.675 -5.121 1.00 12.67 14 ASN B CA 1
ATOM 652 C C . ASN B 1 4 ? 15.956 18.599 -6.072 1.00 12.06 14 ASN B C 1
ATOM 653 O O . ASN B 1 4 ? 16.232 18.620 -7.269 1.00 12.41 14 ASN B O 1
ATOM 658 N N . LYS B 1 5 ? 15.202 17.650 -5.515 1.00 12.05 15 LYS B N 1
ATOM 659 C CA . LYS B 1 5 ? 14.669 16.512 -6.251 1.00 13.03 15 LYS B CA 1
ATOM 660 C C . LYS B 1 5 ? 13.724 16.897 -7.352 1.00 13.55 15 LYS B C 1
ATOM 661 O O . LYS B 1 5 ? 13.513 16.094 -8.275 1.00 14.49 15 LYS B O 1
ATOM 667 N N . ARG B 1 6 ? 13.124 18.080 -7.235 1.00 14.55 16 ARG B N 1
ATOM 668 C CA . ARG B 1 6 ? 12.215 18.603 -8.268 1.00 17.39 16 ARG B CA 1
ATOM 669 C C . ARG B 1 6 ? 12.927 19.160 -9.453 1.00 18.24 16 ARG B C 1
ATOM 670 O O . ARG B 1 6 ? 12.298 19.310 -10.523 1.00 20.39 16 ARG B O 1
ATOM 678 N N . GLU B 1 7 ? 14.195 19.519 -9.272 1.00 18.06 17 GLU B N 1
ATOM 679 C CA . GLU B 1 7 ? 14.941 20.313 -10.263 1.00 20.26 17 GLU B CA 1
ATOM 680 C C . GLU B 1 7 ? 16.025 19.544 -11.029 1.00 19.40 17 GLU B C 1
ATOM 681 O O . GLU B 1 7 ? 16.558 20.034 -12.031 1.00 21.91 17 GLU B O 1
ATOM 687 N N . GLY B 1 8 ? 16.373 18.356 -10.579 1.00 17.20 18 GLY B N 1
ATOM 688 C CA . GLY B 1 8 ? 17.363 17.524 -11.237 1.00 16.73 18 GLY B CA 1
ATOM 689 C C . GLY B 1 8 ? 17.533 16.198 -10.516 1.00 16.52 18 GLY B C 1
ATOM 690 O O . GLY B 1 8 ? 16.813 15.961 -9.556 1.00 15.39 18 GLY B O 1
ATOM 691 N N . PRO B 1 9 ? 18.508 15.367 -10.936 1.00 17.51 19 PRO B N 1
ATOM 692 C CA . PRO B 1 9 ? 18.729 14.064 -10.348 1.00 18.16 19 PRO B CA 1
ATOM 693 C C . PRO B 1 9 ? 19.441 14.202 -9.017 1.00 17.38 19 PRO B C 1
ATOM 694 O O . PRO B 1 9 ? 20.039 15.243 -8.744 1.00 16.54 19 PRO B O 1
ATOM 698 N N . CYS B 1 10 ? 19.360 13.164 -8.203 1.00 16.13 20 CYS B N 1
ATOM 699 C CA . CYS B 1 10 ? 20.123 13.097 -6.980 1.00 16.79 20 CYS B CA 1
ATOM 700 C C . CYS B 1 10 ? 21.207 12.058 -7.118 1.00 16.84 20 CYS B C 1
ATOM 701 O O . CYS B 1 10 ? 20.920 10.865 -7.164 1.00 19.29 20 CYS B O 1
ATOM 704 N N . SER B 1 11 ? 22.450 12.512 -7.160 1.00 16.84 21 SER B N 1
ATOM 705 C CA . SER B 1 11 ? 23.592 11.625 -7.147 1.00 16.99 21 SER B CA 1
ATOM 706 C C . SER B 1 11 ? 23.700 10.878 -5.817 1.00 17.40 21 SER B C 1
ATOM 707 O O . SER B 1 11 ? 23.117 11.274 -4.808 1.00 15.59 21 SER B O 1
ATOM 710 N N . GLN B 1 12 ? 24.438 9.775 -5.813 1.00 18.11 22 GLN B N 1
ATOM 711 C CA . GLN B 1 12 ? 24.716 9.085 -4.568 1.00 19.77 22 GLN B CA 1
ATOM 712 C C . GLN B 1 12 ? 25.351 10.040 -3.562 1.00 19.21 22 GLN B C 1
ATOM 713 O O . GLN B 1 12 ? 25.032 9.979 -2.376 1.00 19.94 22 GLN B O 1
ATOM 719 N N . ARG B 1 13 ? 26.216 10.937 -4.032 1.00 18.86 23 ARG B N 1
ATOM 720 C CA . ARG B 1 13 ? 26.825 11.970 -3.195 1.00 19.79 23 ARG B CA 1
ATOM 721 C C . ARG B 1 13 ? 25.757 12.818 -2.498 1.00 17.92 23 ARG B C 1
ATOM 722 O O . ARG B 1 13 ? 25.819 13.077 -1.274 1.00 18.30 23 ARG B O 1
ATOM 730 N N . SER B 1 14 ? 24.824 13.299 -3.310 1.00 16.33 24 SER B N 1
ATOM 731 C CA . SER B 1 14 ? 23.801 14.247 -2.878 1.00 15.23 24 SER B CA 1
ATOM 732 C C . SER B 1 14 ? 22.931 13.656 -1.769 1.00 13.08 24 SER B C 1
ATOM 733 O O . SER B 1 14 ? 22.477 14.377 -0.879 1.00 12.32 24 SER B O 1
ATOM 736 N N . LEU B 1 15 ? 22.665 12.359 -1.843 1.00 12.61 25 LEU B N 1
ATOM 737 C CA . LEU B 1 15 ? 21.833 11.675 -0.855 1.00 11.88 25 LEU B CA 1
ATOM 738 C C . LEU B 1 15 ? 22.355 11.824 0.556 1.00 11.54 25 LEU B C 1
ATOM 739 O O . LEU B 1 15 ? 21.569 11.834 1.534 1.00 11.18 25 LEU B O 1
ATOM 744 N N . CYS B 1 16 ? 23.679 11.909 0.689 1.00 10.96 26 CYS B N 1
ATOM 745 C CA . CYS B 1 16 ? 24.318 11.993 1.991 1.00 11.91 26 CYS B CA 1
ATOM 746 C C . CYS B 1 16 ? 24.926 13.357 2.312 1.00 11.65 26 CYS B C 1
ATOM 747 O O . CYS B 1 16 ? 25.019 13.706 3.497 1.00 13.08 26 CYS B O 1
ATOM 750 N N . GLU B 1 17 ? 25.320 14.107 1.278 1.00 11.65 27 GLU B N 1
ATOM 751 C CA . GLU B 1 17 ? 26.075 15.365 1.462 1.00 12.17 27 GLU B CA 1
ATOM 752 C C . GLU B 1 17 ? 25.247 16.627 1.344 1.00 12.08 27 GLU B C 1
ATOM 753 O O . GLU B 1 17 ? 25.681 17.676 1.799 1.00 12.71 27 GLU B O 1
ATOM 759 N N . CYS B 1 18 ? 24.059 16.548 0.757 1.00 10.79 28 CYS B N 1
ATOM 760 C CA . CYS B 1 18 ? 23.144 17.686 0.796 1.00 11.00 28 CYS B CA 1
ATOM 761 C C . CYS B 1 18 ? 22.799 18.013 2.238 1.00 10.28 28 CYS B C 1
ATOM 762 O O . CYS B 1 18 ? 22.580 17.111 3.071 1.00 10.27 28 CYS B O 1
ATOM 765 N N . ASP B 1 19 ? 22.740 19.299 2.551 1.00 10.35 29 ASP B N 1
ATOM 766 C CA . ASP B 1 19 ? 22.345 19.739 3.889 1.00 9.66 29 ASP B CA 1
ATOM 767 C C . ASP B 1 19 ? 20.879 19.350 4.139 1.00 9.75 29 ASP B C 1
ATOM 768 O O . ASP B 1 19 ? 19.989 19.851 3.459 1.00 9.71 29 ASP B O 1
ATOM 773 N N . PRO B 1 20 ? 20.630 18.474 5.106 1.00 10.59 30 PRO B N 1
ATOM 774 C CA . PRO B 1 20 ? 19.247 18.000 5.300 1.00 11.00 30 PRO B CA 1
ATOM 775 C C . PRO B 1 20 ? 18.310 19.068 5.858 1.00 10.81 30 PRO B C 1
ATOM 776 O O . PRO B 1 20 ? 17.099 18.901 5.817 1.00 10.52 30 PRO B O 1
ATOM 780 N N . ASN B 1 21 ? 18.864 20.189 6.339 1.00 10.96 31 ASN B N 1
ATOM 781 C CA . ASN B 1 21 ? 18.076 21.270 6.847 1.00 11.40 31 ASN B CA 1
ATOM 782 C C . ASN B 1 21 ? 17.569 22.199 5.757 1.00 11.23 31 ASN B C 1
ATOM 783 O O . ASN B 1 21 ? 16.788 23.099 6.057 1.00 12.35 31 ASN B O 1
ATOM 788 N N . LEU B 1 22 ? 18.012 22.021 4.507 1.00 10.64 32 LEU B N 1
ATOM 789 C CA . LEU B 1 22 ? 17.477 22.858 3.396 1.00 10.91 32 LEU B CA 1
ATOM 790 C C . LEU B 1 22 ? 15.977 22.561 3.253 1.00 11.65 32 LEU B C 1
ATOM 791 O O . LEU B 1 22 ? 15.579 21.428 2.994 1.00 10.80 32 LEU B O 1
ATOM 796 N N . GLN B 1 23 ? 15.154 23.584 3.442 1.00 12.14 33 GLN B N 1
ATOM 797 C CA . GLN B 1 23 ? 13.702 23.449 3.478 1.00 12.18 33 GLN B CA 1
ATOM 798 C C . GLN B 1 23 ? 13.164 23.462 2.044 1.00 11.65 33 GLN B C 1
ATOM 799 O O . GLN B 1 23 ? 12.689 24.485 1.510 1.00 13.06 33 GLN B O 1
ATOM 805 N N . LEU B 1 24 ? 13.256 22.300 1.427 1.00 10.08 34 LEU B N 1
ATOM 806 C CA . LEU B 1 24 ? 12.858 22.091 0.044 1.00 10.42 34 LEU B CA 1
ATOM 807 C C . LEU B 1 24 ? 11.679 21.144 0.079 1.00 11.29 34 LEU B C 1
ATOM 808 O O . LEU B 1 24 ? 11.829 19.937 0.341 1.00 11.59 34 LEU B O 1
ATOM 813 N N . GLY B 1 25 ? 10.493 21.712 -0.119 1.00 12.08 35 GLY B N 1
ATOM 814 C CA . GLY B 1 25 ? 9.278 20.941 0.010 1.00 12.36 35 GLY B CA 1
ATOM 815 C C . GLY B 1 25 ? 8.845 20.789 1.445 1.00 12.54 35 GLY B C 1
ATOM 816 O O . GLY B 1 25 ? 9.533 21.208 2.385 1.00 14.07 35 GLY B O 1
ATOM 817 N N . ARG B 1 26 ? 7.693 20.185 1.620 1.00 11.86 36 ARG B N 1
ATOM 818 C CA . ARG B 1 26 ? 7.136 19.969 2.926 1.00 13.02 36 ARG B CA 1
ATOM 819 C C . ARG B 1 26 ? 7.969 19.007 3.765 1.00 11.89 36 ARG B C 1
ATOM 820 O O . ARG B 1 26 ? 8.513 18.010 3.260 1.00 12.00 36 ARG B O 1
ATOM 828 N N . HIS B 1 27 ? 8.037 19.296 5.050 1.00 11.17 37 HIS B N 1
ATOM 829 C CA . HIS B 1 27 ? 8.668 18.387 6.007 1.00 11.21 37 HIS B CA 1
ATOM 830 C C . HIS B 1 27 ? 7.775 17.211 6.349 1.00 11.59 37 HIS B C 1
ATOM 831 O O . HIS B 1 27 ? 6.511 17.345 6.440 1.00 13.48 37 HIS B O 1
ATOM 838 N N . SER B 1 28 ? 8.407 16.054 6.505 1.00 11.07 38 SER B N 1
ATOM 839 C CA . SER B 1 28 ? 7.720 14.847 6.982 1.00 12.40 38 SER B CA 1
ATOM 840 C C . SER B 1 28 ? 8.506 14.149 8.063 1.00 12.17 38 SER B C 1
ATOM 841 O O . SER B 1 28 ? 9.702 13.916 7.910 1.00 12.11 38 SER B O 1
ATOM 844 N N A ASP B 1 29 ? 7.828 13.789 9.154 0.50 12.93 39 ASP B N 1
ATOM 845 N N B ASP B 1 29 ? 7.821 13.785 9.144 0.50 12.94 39 ASP B N 1
ATOM 846 C CA A ASP B 1 29 ? 8.434 13.006 10.224 0.50 13.79 39 ASP B CA 1
ATOM 847 C CA B ASP B 1 29 ? 8.421 12.993 10.201 0.50 13.79 39 ASP B CA 1
ATOM 848 C C A ASP B 1 29 ? 8.477 11.499 9.917 0.50 12.93 39 ASP B C 1
ATOM 849 C C B ASP B 1 29 ? 8.465 11.493 9.918 0.50 12.92 39 ASP B C 1
ATOM 850 O O A ASP B 1 29 ? 8.941 10.725 10.753 0.50 13.51 39 ASP B O 1
ATOM 851 O O B ASP B 1 29 ? 8.935 10.725 10.755 0.50 13.53 39 ASP B O 1
ATOM 860 N N . GLN B 1 30 ? 7.994 11.089 8.741 1.00 12.13 40 GLN B N 1
ATOM 861 C CA . GLN B 1 30 ? 8.091 9.709 8.283 1.00 12.82 40 GLN B CA 1
ATOM 862 C C . GLN B 1 30 ? 9.257 9.483 7.344 1.00 11.09 40 GLN B C 1
ATOM 863 O O . GLN B 1 30 ? 9.562 8.325 6.999 1.00 11.94 40 GLN B O 1
ATOM 869 N N . LEU B 1 31 ? 9.919 10.568 6.947 1.00 8.94 41 LEU B N 1
ATOM 870 C CA . LEU B 1 31 ? 11.151 10.461 6.178 1.00 7.99 41 LEU B CA 1
ATOM 871 C C . LEU B 1 31 ? 12.343 10.522 7.130 1.00 8.17 41 LEU B C 1
ATOM 872 O O . LEU B 1 31 ? 12.172 10.862 8.306 1.00 10.00 41 LEU B O 1
ATOM 877 N N . TRP B 1 32 ? 13.538 10.212 6.617 1.00 7.92 42 TRP B N 1
ATOM 878 C CA . TRP B 1 32 ? 14.774 10.167 7.368 1.00 7.82 42 TRP B CA 1
ATOM 879 C C . TRP B 1 32 ? 15.836 10.985 6.625 1.00 7.62 42 TRP B C 1
ATOM 880 O O . TRP B 1 32 ? 15.744 11.205 5.411 1.00 8.32 42 TRP B O 1
ATOM 891 N N . HIS B 1 33 ? 16.863 11.403 7.353 1.00 8.03 43 HI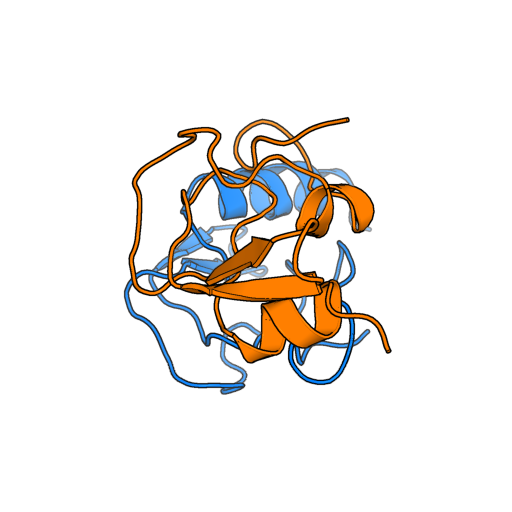S B N 1
ATOM 892 C CA . HIS B 1 33 ? 17.991 12.132 6.747 1.00 7.86 43 HIS B CA 1
ATOM 893 C C . HIS B 1 33 ? 19.294 11.692 7.401 1.00 8.57 43 HIS B C 1
ATOM 894 O O . HIS B 1 33 ? 19.310 11.211 8.527 1.00 9.44 43 HIS B O 1
ATOM 901 N N . TYR B 1 34 ? 20.385 11.843 6.668 1.00 8.95 44 TYR B N 1
ATOM 902 C CA . TYR B 1 34 ? 21.705 11.533 7.182 1.00 8.99 44 TYR B CA 1
ATOM 903 C C . TYR B 1 34 ? 22.330 12.778 7.798 1.00 9.60 44 TYR B C 1
ATOM 904 O O . TYR B 1 34 ? 22.361 13.825 7.173 1.00 9.87 44 TYR B O 1
ATOM 913 N N . ASN B 1 35 ? 22.850 12.617 9.009 1.00 10.40 45 ASN B N 1
ATOM 914 C CA . ASN B 1 35 ? 23.603 13.660 9.715 1.00 11.13 45 ASN B CA 1
ATOM 915 C C . ASN B 1 35 ? 25.095 13.358 9.574 1.00 12.53 45 ASN B C 1
ATOM 916 O O . ASN B 1 35 ? 25.597 12.394 10.163 1.00 13.19 45 ASN B O 1
ATOM 921 N N . LEU B 1 36 ? 25.807 14.153 8.772 1.00 14.06 46 LEU B N 1
ATOM 922 C CA . LEU B 1 36 ? 27.208 13.841 8.461 1.00 16.31 46 LEU B CA 1
ATOM 923 C C . LEU B 1 36 ? 28.131 14.045 9.650 1.00 16.63 46 LEU B C 1
ATOM 924 O O . LEU B 1 36 ? 29.178 13.392 9.734 1.00 18.25 46 LEU B O 1
ATOM 929 N N . ARG B 1 37 ? 27.725 14.890 10.581 1.00 16.61 47 ARG B N 1
ATOM 930 C CA . ARG B 1 37 ? 28.536 15.137 11.794 1.00 18.20 47 ARG B CA 1
ATOM 931 C C . ARG B 1 37 ? 28.580 13.931 12.720 1.00 18.58 47 ARG B C 1
ATOM 932 O O . ARG B 1 37 ? 29.638 13.603 13.290 1.00 21.43 47 ARG B O 1
ATOM 940 N N . THR B 1 38 ? 27.442 13.264 12.877 1.00 17.02 48 THR B N 1
ATOM 941 C CA . THR B 1 38 ? 27.326 12.117 13.760 1.00 16.94 48 THR B CA 1
ATOM 942 C C . THR B 1 38 ? 27.462 10.796 13.031 1.00 16.26 48 THR B C 1
ATOM 943 O O . THR B 1 38 ? 27.560 9.734 13.682 1.00 17.33 48 THR B O 1
ATOM 947 N N . ASN B 1 39 ? 27.432 10.822 11.699 1.00 15.64 49 ASN B N 1
ATOM 948 C CA . ASN B 1 39 ? 27.439 9.609 10.899 1.00 15.43 49 ASN B CA 1
ATOM 949 C C . ASN B 1 39 ? 26.271 8.705 11.266 1.00 14.31 49 ASN B C 1
ATOM 950 O O . ASN B 1 39 ? 26.415 7.473 11.356 1.00 15.47 49 ASN B O 1
ATOM 955 N N . ARG B 1 40 ? 25.109 9.320 11.481 1.00 13.75 50 ARG B N 1
ATOM 956 C CA . ARG B 1 40 ? 23.892 8.585 11.738 1.00 14.06 50 ARG B CA 1
ATOM 957 C C . ARG B 1 40 ? 22.717 9.173 11.001 1.00 12.55 50 ARG B C 1
ATOM 958 O O . ARG B 1 40 ? 22.633 10.372 10.800 1.00 13.02 50 ARG B O 1
ATOM 966 N N . CYS B 1 41 ? 21.789 8.301 10.657 1.00 12.13 51 CYS B N 1
ATOM 967 C CA . CYS B 1 41 ? 20.520 8.708 10.155 1.00 12.01 51 CYS B CA 1
ATOM 968 C C . CYS B 1 41 ? 19.604 9.074 11.315 1.00 12.09 51 CYS B C 1
ATOM 969 O O . CYS B 1 41 ? 19.646 8.474 12.411 1.00 14.90 51 CYS B O 1
ATOM 972 N N . GLU B 1 42 ? 18.792 10.079 11.067 1.00 10.33 52 GLU B N 1
ATOM 973 C CA . GLU B 1 42 ? 17.878 10.632 12.037 1.00 11.13 52 GLU B CA 1
ATOM 974 C C . GLU B 1 42 ? 16.521 10.870 11.368 1.00 10.10 52 GLU B C 1
ATOM 975 O O . GLU B 1 42 ? 16.419 11.045 10.141 1.00 10.20 52 GLU B O 1
ATOM 981 N N . ARG B 1 43 ? 15.474 10.891 12.187 1.00 9.86 53 ARG B N 1
ATOM 982 C CA . ARG B 1 43 ? 14.136 11.086 11.695 1.00 10.08 53 ARG B CA 1
ATOM 983 C C . ARG B 1 43 ? 13.912 12.512 11.175 1.00 10.04 53 ARG B C 1
ATOM 984 O O . ARG B 1 43 ? 14.426 13.487 11.730 1.00 10.89 53 ARG B O 1
ATOM 992 N N . GLY B 1 44 ? 13.108 12.599 10.122 1.00 9.48 54 GLY B N 1
ATOM 993 C CA . GLY B 1 44 ? 12.725 13.828 9.496 1.00 9.37 54 GLY B CA 1
ATOM 994 C C . GLY B 1 44 ? 13.356 14.022 8.151 1.00 8.56 54 GLY B C 1
ATOM 995 O O . GLY B 1 44 ? 14.510 13.664 7.938 1.00 9.89 54 GLY B O 1
ATOM 996 N N . GLY B 1 45 ? 12.585 14.573 7.226 1.00 8.30 55 GLY B N 1
ATOM 997 C CA . GLY B 1 45 ? 13.127 14.997 5.947 1.00 8.89 55 GLY B CA 1
ATOM 998 C C . GLY B 1 45 ? 12.245 15.985 5.229 1.00 8.70 55 GLY B C 1
ATOM 999 O O . GLY B 1 45 ? 11.031 15.947 5.364 1.00 9.45 55 GLY B O 1
ATOM 1000 N N . TYR B 1 46 ? 12.867 16.882 4.484 1.00 8.42 56 TYR B N 1
ATOM 1001 C CA . TYR B 1 46 ? 12.163 17.758 3.558 1.00 8.42 56 TYR B CA 1
ATOM 1002 C C . TYR B 1 46 ? 12.032 17.018 2.236 1.00 8.19 56 TYR B C 1
ATOM 1003 O O . TYR B 1 46 ? 13.020 16.579 1.653 1.00 8.84 56 TYR B O 1
ATOM 1012 N N . ARG B 1 47 ? 10.807 16.890 1.750 1.00 8.56 57 ARG B N 1
ATOM 1013 C CA . ARG B 1 47 ? 10.503 15.883 0.734 1.00 9.58 57 ARG B CA 1
ATOM 1014 C C . ARG B 1 47 ? 11.100 16.143 -0.641 1.00 8.90 57 ARG B C 1
ATOM 1015 O O . ARG B 1 47 ? 11.139 15.237 -1.471 1.00 9.90 57 ARG B O 1
ATOM 1023 N N . ASP B 1 48 ? 11.531 17.387 -0.908 1.00 8.55 58 ASP B N 1
ATOM 1024 C CA . ASP B 1 48 ? 12.235 17.683 -2.171 1.00 9.01 58 ASP B CA 1
ATOM 1025 C C . ASP B 1 48 ? 13.739 17.824 -2.002 1.00 8.71 58 ASP B C 1
ATOM 1026 O O . ASP B 1 48 ? 14.443 18.194 -2.944 1.00 10.35 58 ASP B O 1
ATOM 1031 N N . ASN B 1 49 ? 14.253 17.510 -0.810 1.00 8.62 59 ASN B N 1
ATOM 1032 C CA . ASN B 1 49 ? 15.696 17.574 -0.548 1.00 8.08 59 ASN B CA 1
ATOM 1033 C C . ASN B 1 49 ? 16.306 16.217 -0.928 1.00 8.03 59 ASN B C 1
ATOM 1034 O O . ASN B 1 49 ? 15.809 15.177 -0.499 1.00 9.15 59 ASN B O 1
ATOM 1039 N N . CYS B 1 50 ? 17.399 16.208 -1.679 1.00 8.87 60 CYS B N 1
ATOM 1040 C CA . CYS B 1 50 ? 18.041 14.942 -2.050 1.00 9.02 60 CYS B CA 1
ATOM 1041 C C . CYS B 1 50 ? 18.391 14.099 -0.812 1.00 8.44 60 CYS B C 1
ATOM 1042 O O . CYS B 1 50 ? 18.368 12.865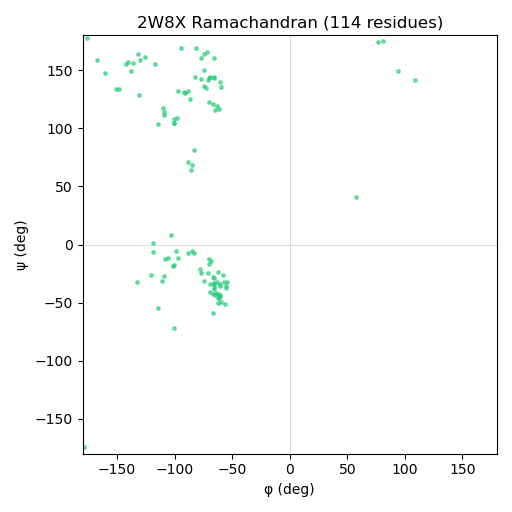 -0.850 1.00 9.50 60 CYS B O 1
ATOM 1045 N N . ASN B 1 51 ? 18.789 14.763 0.273 1.00 8.04 61 ASN B N 1
ATOM 1046 C CA . ASN B 1 51 ? 19.013 14.104 1.560 1.00 8.07 61 ASN B CA 1
ATOM 1047 C C . ASN B 1 51 ? 17.683 14.003 2.326 1.00 8.13 61 ASN B C 1
ATOM 1048 O O . ASN B 1 51 ? 17.474 14.652 3.338 1.00 9.48 61 ASN B O 1
ATOM 1053 N N . SER B 1 52 ? 16.795 13.169 1.777 1.00 7.89 62 SER B N 1
ATOM 1054 C CA . SER B 1 52 ? 15.567 12.733 2.428 1.00 7.75 62 SER B CA 1
ATOM 1055 C C . SER B 1 52 ? 15.335 11.318 1.907 1.00 8.21 62 SER B C 1
ATOM 1056 O O . SER B 1 52 ? 15.441 11.057 0.689 1.00 10.39 62 SER B O 1
ATOM 1059 N N . HIS B 1 53 ? 15.024 10.421 2.834 1.00 7.68 63 HIS B N 1
ATOM 1060 C CA . HIS B 1 53 ? 15.025 8.979 2.569 1.00 7.68 63 HIS B CA 1
ATOM 1061 C C . HIS B 1 53 ? 13.715 8.371 3.041 1.00 8.45 63 HIS B C 1
ATOM 1062 O O . HIS B 1 53 ? 13.148 8.810 4.059 1.00 8.54 63 HIS B O 1
ATOM 1069 N N A SER B 1 54 ? 13.234 7.364 2.313 0.50 8.09 64 SER B N 1
ATOM 1070 N N B SER B 1 54 ? 13.228 7.378 2.295 0.50 8.71 64 SER B N 1
ATOM 1071 C CA A SER B 1 54 ? 11.922 6.777 2.581 0.50 7.35 64 SER B CA 1
ATOM 1072 C CA B SER B 1 54 ? 11.911 6.801 2.549 0.50 8.61 64 SER B CA 1
ATOM 1073 C C A SER B 1 54 ? 11.862 5.867 3.799 0.50 8.42 64 SER B C 1
ATOM 1074 C C B SER B 1 54 ? 11.861 5.856 3.770 0.50 9.04 64 SER B C 1
ATOM 1075 O O A SER B 1 54 ? 10.764 5.540 4.282 0.50 9.30 64 SER B O 1
ATOM 1076 O O B SER B 1 54 ? 10.762 5.514 4.240 0.50 9.85 64 SER B O 1
ATOM 1081 N N . SER B 1 55 ? 13.013 5.439 4.302 1.00 9.27 65 SER B N 1
ATOM 1082 C CA . SER B 1 55 ? 13.042 4.629 5.497 1.00 9.91 65 SER B CA 1
ATOM 1083 C C . SER B 1 55 ? 14.387 4.781 6.187 1.00 9.78 65 SER B C 1
ATOM 1084 O O . SER B 1 55 ? 15.351 5.232 5.579 1.00 9.67 65 SER B O 1
ATOM 1087 N N . SER B 1 56 ? 14.449 4.401 7.458 1.00 10.99 66 SER B N 1
ATOM 1088 C CA . SER B 1 56 ? 15.726 4.438 8.173 1.00 10.59 66 SER B CA 1
ATOM 1089 C C . SER B 1 56 ? 16.730 3.495 7.540 1.00 11.25 66 SER B C 1
ATOM 1090 O O . SER B 1 56 ? 17.873 3.848 7.346 1.00 11.52 66 SER B O 1
ATOM 1093 N N . GLY B 1 57 ? 16.293 2.294 7.164 1.00 12.10 67 GLY B N 1
ATOM 1094 C CA . GLY B 1 57 ? 17.198 1.344 6.551 1.00 12.32 67 GLY B CA 1
ATOM 1095 C C . GLY B 1 57 ? 17.734 1.752 5.191 1.00 11.77 67 GLY B C 1
ATOM 1096 O O . GLY B 1 57 ? 18.908 1.487 4.874 1.00 12.12 67 GLY B O 1
ATOM 1097 N N . ALA B 1 58 ? 16.911 2.462 4.410 1.00 11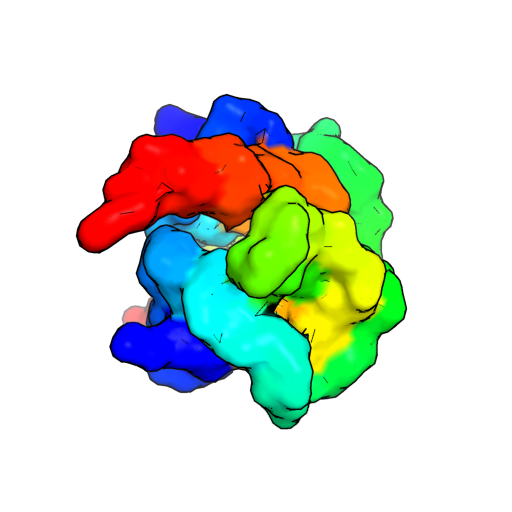.85 68 ALA B N 1
ATOM 1098 C CA . ALA B 1 58 ? 17.361 3.066 3.163 1.00 11.65 68 ALA B CA 1
ATOM 1099 C C . ALA B 1 58 ? 18.481 4.086 3.392 1.00 11.43 68 ALA B C 1
ATOM 1100 O O . ALA B 1 58 ? 19.505 4.085 2.725 1.00 11.92 68 ALA B O 1
ATOM 1102 N N . CYS B 1 59 ? 18.292 4.917 4.398 1.00 10.86 69 CYS B N 1
ATOM 1103 C CA . CYS B 1 59 ? 19.268 5.956 4.743 1.00 11.10 69 CYS B CA 1
ATOM 1104 C C . CYS B 1 59 ? 20.560 5.294 5.245 1.00 11.44 69 CYS B C 1
ATOM 1105 O O . CYS B 1 59 ? 21.668 5.718 4.860 1.00 11.63 69 CYS B O 1
ATOM 1108 N N . VAL B 1 60 ? 20.440 4.256 6.086 1.00 10.76 70 VAL B N 1
ATOM 1109 C CA . VAL B 1 60 ? 21.638 3.587 6.636 1.00 11.44 70 VAL B CA 1
ATOM 1110 C C . VAL B 1 60 ? 22.474 2.983 5.502 1.00 11.75 70 VAL B C 1
ATOM 1111 O O . VAL B 1 60 ? 23.699 3.191 5.406 1.00 13.07 70 VAL B O 1
ATOM 1115 N N . MET B 1 61 ? 21.801 2.298 4.583 1.00 11.70 71 MET B N 1
ATOM 1116 C CA . MET B 1 61 ? 22.504 1.688 3.457 1.00 12.97 71 MET B CA 1
ATOM 1117 C C . MET B 1 61 ? 23.159 2.726 2.543 1.00 12.54 71 MET B C 1
ATOM 1118 O O . MET B 1 61 ? 24.322 2.539 2.111 1.00 14.56 71 MET B O 1
ATOM 1123 N N . ALA B 1 62 ? 22.444 3.820 2.273 1.00 12.22 72 ALA B N 1
ATOM 1124 C CA . ALA B 1 62 ? 22.930 4.852 1.377 1.00 13.01 72 ALA B CA 1
ATOM 1125 C C . ALA B 1 62 ? 24.107 5.630 1.960 1.00 13.21 72 ALA B C 1
ATOM 1126 O O . ALA B 1 62 ? 25.006 6.030 1.188 1.00 15.56 72 ALA B O 1
ATOM 1128 N N . CYS B 1 63 ? 24.118 5.838 3.291 1.00 12.93 73 CYS B N 1
ATOM 1129 C CA . CYS B 1 63 ? 24.973 6.867 3.890 1.00 13.08 73 CYS B CA 1
ATOM 1130 C C . CYS B 1 63 ? 25.822 6.533 5.116 1.00 13.85 73 CYS B C 1
ATOM 1131 O O . CYS B 1 63 ? 26.884 7.119 5.291 1.00 15.83 73 CYS B O 1
ATOM 1134 N N . GLU B 1 64 ? 25.373 5.652 5.996 1.00 14.51 74 GLU B N 1
ATOM 1135 C CA . GLU B 1 64 ? 26.136 5.373 7.213 1.00 15.54 74 GLU B CA 1
ATOM 1136 C C . GLU B 1 64 ? 27.387 4.559 6.874 1.00 18.50 74 GLU B C 1
ATOM 1137 O O . GLU B 1 64 ? 27.340 3.625 6.056 1.00 19.98 74 GLU B O 1
ATOM 1143 N N . ARG B 1 65 ? 28.517 4.966 7.441 1.00 20.69 75 ARG B N 1
ATOM 1144 C CA . ARG B 1 65 ? 29.768 4.217 7.206 1.00 23.57 75 ARG B CA 1
ATOM 1145 C C . ARG B 1 65 ? 30.328 3.629 8.506 1.00 24.15 75 ARG B C 1
ATOM 1146 O O . ARG B 1 65 ? 29.987 4.066 9.587 1.00 23.38 75 ARG B O 1
ATOM 1154 N N . ILE B 1 66 ? 31.113 2.554 8.408 1.00 25.95 76 ILE B N 1
ATOM 1155 C CA . ILE B 1 66 ? 31.754 1.979 9.623 1.00 27.80 76 ILE B CA 1
ATOM 1156 C C . ILE B 1 66 ? 33.037 2.725 9.903 1.00 28.86 76 ILE B C 1
ATOM 1157 O O . ILE B 1 66 ? 33.865 2.897 8.990 1.00 30.35 76 ILE B O 1
#

Secondary structure (DSSP, 8-state):
---BTTTS---TTHHHHS-TT---S-EEEEEEEEETTTTEEEEEEETTBSS-BSSHHHHIIIIIIIIHHH--/---BTTTS---HHHHHHS-TTS--S-EEEEEEEEETTTTEEEEEEETTBSS-BSSHHHHHHHH---